Protein AF-A0A257U530-F1 (afdb_monomer)

Mean predicted aligned error: 12.73 Å

pLDDT: mean 78.75, std 19.55, range [37.28, 96.62]

Foldseek 3Di:
DVLVVLVVVLVVVVVVCPVPDDDLVNSLVSLCVSQVVVCVVVVPDPVRSVLSSVLSSLLVVLQAAQPDLVSLLVSLLDPSNVVNVVVLVVVVVVDVSNVVSNVNSVVSNVVNVPDPRPDPDPPPDDDPPPVPPPPPPPPPDPDDDDDDDDDD

Solvent-accessible surface area (backbone atoms only — not comparable to full-atom values): 9331 Å² total; per-residue (Å²): 115,78,58,61,79,45,42,65,64,50,52,50,57,52,57,77,32,69,94,47,92,78,47,74,66,54,46,47,49,52,34,45,63,67,38,57,73,49,37,65,78,68,67,51,50,71,65,56,49,51,38,43,37,47,11,51,46,47,32,62,55,49,75,38,65,64,92,40,71,72,57,32,38,59,51,47,70,37,89,29,27,67,61,13,51,54,51,47,51,54,46,33,76,75,31,74,85,44,40,67,33,48,57,66,43,42,69,35,47,56,55,49,68,71,46,76,76,76,74,79,73,78,79,80,71,88,72,96,59,79,75,65,70,74,69,68,80,81,78,84,88,87,86,89,86,85,82,78,89,80,90,134

Radius of gyration: 23.17 Å; Cα contacts (8 Å, |Δi|>4): 96; chains: 1; bounding box: 67×50×65 Å

Structure (mmCIF, N/CA/C/O backbone):
data_AF-A0A257U530-F1
#
_entry.id   AF-A0A257U530-F1
#
loop_
_atom_site.group_PDB
_atom_site.id
_atom_site.type_symbol
_atom_site.label_atom_id
_atom_site.label_alt_id
_atom_site.label_comp_id
_atom_site.label_asym_id
_atom_site.label_entity_id
_atom_site.label_seq_id
_atom_site.pdbx_PDB_ins_code
_atom_site.Cartn_x
_atom_site.Cartn_y
_atom_site.Cartn_z
_atom_site.occupancy
_atom_site.B_iso_or_equiv
_atom_site.auth_seq_id
_atom_site.auth_comp_id
_atom_site.auth_asym_id
_atom_site.auth_atom_id
_atom_site.pdbx_PDB_model_num
ATOM 1 N N . LEU A 1 1 ? -4.084 -1.245 -13.135 1.00 67.25 1 LEU A N 1
ATOM 2 C CA . LEU A 1 1 ?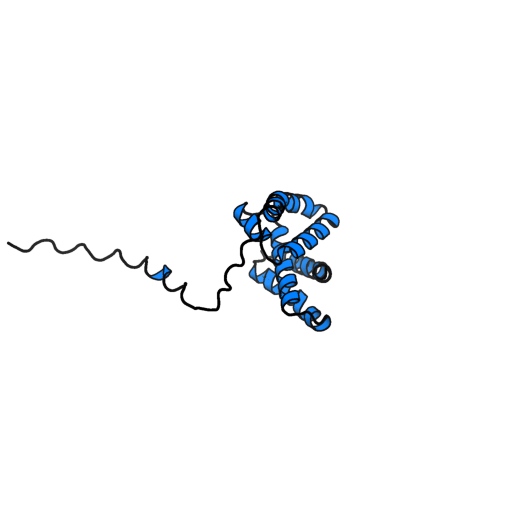 -2.631 -1.071 -12.850 1.00 67.25 1 LEU A CA 1
ATOM 3 C C . LEU A 1 1 ? -1.953 -2.407 -12.643 1.00 67.25 1 LEU A C 1
ATOM 5 O O . LEU A 1 1 ? -2.530 -3.254 -11.976 1.00 67.25 1 LEU A O 1
ATOM 9 N N . LEU A 1 2 ? -0.708 -2.553 -13.104 1.00 79.44 2 LEU A N 1
ATOM 10 C CA . LEU A 1 2 ? 0.091 -3.780 -12.937 1.00 79.44 2 LEU A CA 1
ATOM 11 C C . LEU A 1 2 ? 0.218 -4.253 -11.480 1.00 79.44 2 LEU A C 1
ATOM 13 O O . LEU A 1 2 ? 0.237 -5.452 -11.251 1.00 79.44 2 LEU A O 1
ATOM 17 N N . GLY A 1 3 ? 0.222 -3.345 -10.495 1.00 76.94 3 GLY A N 1
ATOM 18 C CA . GLY A 1 3 ? 0.251 -3.715 -9.073 1.00 76.94 3 GLY A CA 1
ATOM 19 C C . GLY A 1 3 ? -0.911 -4.614 -8.625 1.00 76.94 3 GLY A C 1
ATOM 20 O O . GLY A 1 3 ? -0.742 -5.408 -7.708 1.00 76.94 3 GLY A O 1
ATOM 21 N N . SER A 1 4 ? -2.064 -4.546 -9.302 1.00 84.56 4 SER A N 1
ATOM 22 C CA . SER A 1 4 ? -3.234 -5.371 -8.964 1.00 84.56 4 SER A CA 1
ATOM 23 C C . SER A 1 4 ? -3.020 -6.860 -9.243 1.00 84.56 4 SER A C 1
ATOM 25 O O . SER A 1 4 ? -3.580 -7.682 -8.530 1.00 84.56 4 SER A O 1
ATOM 27 N N . LEU A 1 5 ? -2.144 -7.218 -10.193 1.00 87.38 5 LEU A N 1
ATOM 28 C CA . LEU A 1 5 ? -1.791 -8.617 -10.479 1.00 87.38 5 LEU A CA 1
ATOM 29 C C . LEU A 1 5 ? -1.101 -9.294 -9.289 1.00 87.38 5 LEU A C 1
ATOM 31 O O . LEU A 1 5 ? -1.198 -10.501 -9.104 1.00 87.38 5 LEU A O 1
ATOM 35 N N . PHE A 1 6 ? -0.405 -8.500 -8.478 1.00 87.62 6 PHE A N 1
ATOM 36 C CA . PHE A 1 6 ? 0.359 -8.963 -7.321 1.00 87.62 6 PHE A CA 1
ATOM 37 C C . PHE A 1 6 ? -0.445 -8.920 -6.027 1.00 87.62 6 PHE A C 1
ATOM 39 O O . PHE A 1 6 ? -0.036 -9.501 -5.022 1.00 87.62 6 PHE A O 1
ATOM 46 N N . LEU A 1 7 ? -1.578 -8.217 -6.049 1.00 88.06 7 LEU A N 1
ATOM 47 C CA . LEU A 1 7 ? -2.355 -7.894 -4.868 1.00 88.06 7 LEU A CA 1
ATOM 48 C C . LEU A 1 7 ? -2.915 -9.139 -4.158 1.00 88.06 7 LEU A C 1
ATOM 50 O O . LEU A 1 7 ? -2.714 -9.222 -2.949 1.00 88.06 7 LEU A O 1
ATOM 54 N N . PRO A 1 8 ? -3.526 -10.134 -4.837 1.00 89.31 8 PRO A N 1
ATOM 55 C CA . PRO A 1 8 ? -4.065 -11.311 -4.152 1.00 89.31 8 PRO A CA 1
ATOM 56 C C . PRO A 1 8 ? -2.989 -12.105 -3.408 1.00 89.31 8 PRO A C 1
ATOM 58 O O . PRO A 1 8 ? -3.135 -12.390 -2.223 1.00 89.31 8 PRO A O 1
ATOM 61 N N . GLY A 1 9 ? -1.869 -12.403 -4.076 1.00 89.38 9 GLY A N 1
ATOM 62 C CA . GLY A 1 9 ? -0.769 -13.143 -3.457 1.00 89.38 9 GLY A CA 1
ATOM 63 C C . GLY A 1 9 ? -0.103 -12.360 -2.322 1.00 89.38 9 GLY A C 1
ATOM 64 O O . GLY A 1 9 ? 0.226 -12.933 -1.289 1.00 89.38 9 GLY A O 1
ATOM 65 N N . PHE A 1 10 ? 0.030 -11.039 -2.470 1.00 90.06 10 PHE A N 1
ATOM 66 C CA . PHE A 1 10 ? 0.543 -10.178 -1.407 1.00 90.06 10 PHE A CA 1
ATOM 67 C C . PHE A 1 10 ? -0.378 -10.161 -0.179 1.00 90.06 10 PHE A C 1
ATOM 69 O O . PHE A 1 10 ? 0.099 -10.322 0.939 1.00 90.06 10 PHE A O 1
ATOM 76 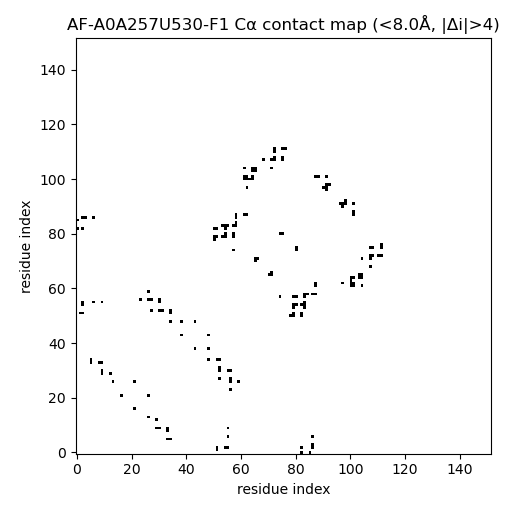N N . LEU A 1 11 ? -1.694 -10.025 -0.367 1.00 89.81 11 LEU A N 1
ATOM 77 C CA . LEU A 1 11 ? -2.665 -10.069 0.732 1.00 89.81 11 LEU A CA 1
ATOM 78 C C . LEU A 1 11 ? -2.708 -11.443 1.403 1.00 89.81 11 LEU A C 1
ATOM 80 O O . LEU A 1 11 ? -2.758 -11.507 2.627 1.00 89.81 11 LEU A O 1
ATOM 84 N N . SER A 1 12 ? -2.624 -12.526 0.625 1.00 89.44 12 SER A N 1
ATOM 85 C CA . SER A 1 12 ? -2.521 -13.883 1.167 1.00 89.44 12 SER A CA 1
ATOM 86 C C . SER A 1 12 ? -1.277 -14.035 2.043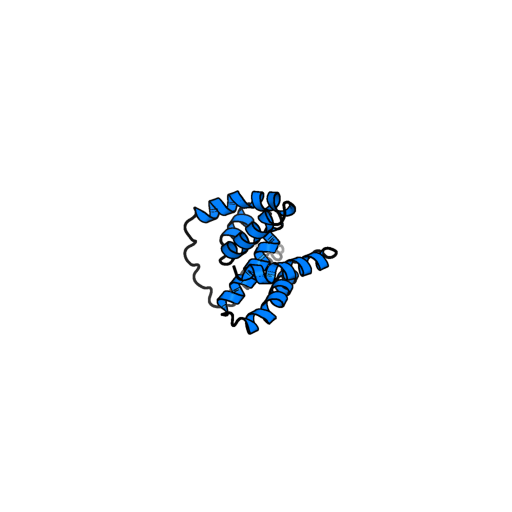 1.00 89.44 12 SER A C 1
ATOM 88 O O . SER A 1 12 ? -1.379 -14.557 3.149 1.00 89.44 12 SER A O 1
ATOM 90 N N . ALA A 1 13 ? -0.124 -13.529 1.592 1.00 86.88 13 ALA A N 1
ATOM 91 C CA . ALA A 1 13 ? 1.125 -13.577 2.349 1.00 86.88 13 ALA A CA 1
ATOM 92 C C . ALA A 1 13 ? 1.079 -12.730 3.636 1.00 86.88 13 ALA A C 1
ATOM 94 O O . ALA A 1 13 ? 1.647 -13.111 4.662 1.00 86.88 13 ALA A O 1
ATOM 95 N N . LEU A 1 14 ? 0.379 -11.590 3.605 1.00 87.75 14 LEU A N 1
ATOM 96 C CA . LEU A 1 14 ? 0.114 -10.793 4.805 1.00 87.75 14 LEU A CA 1
ATOM 97 C C . LEU A 1 14 ? -0.813 -11.533 5.782 1.00 87.75 14 LEU A C 1
ATOM 99 O O . LEU A 1 14 ? -0.551 -11.516 6.981 1.00 87.75 14 LEU A O 1
ATOM 103 N N . GLY A 1 15 ? -1.856 -12.197 5.272 1.00 80.94 15 GLY A N 1
ATOM 104 C CA . GLY A 1 15 ? -2.827 -12.965 6.056 1.00 80.94 15 GLY A CA 1
ATOM 105 C C . GLY A 1 15 ? -2.216 -14.183 6.751 1.00 80.94 15 GLY A C 1
ATOM 106 O O . GLY A 1 15 ? -2.454 -14.398 7.933 1.00 80.94 15 GLY A O 1
ATOM 107 N N . THR A 1 16 ? -1.329 -14.918 6.071 1.00 64.19 16 THR A N 1
ATOM 108 C CA . THR A 1 16 ? -0.544 -16.007 6.689 1.00 64.19 16 THR A CA 1
ATOM 109 C C . THR A 1 16 ? 0.395 -15.519 7.793 1.00 64.19 16 THR A C 1
ATOM 111 O O . THR A 1 16 ? 0.886 -16.311 8.591 1.00 64.19 16 THR A O 1
ATOM 114 N N . GLY A 1 17 ? 0.664 -14.214 7.836 1.00 58.53 17 GLY A N 1
ATOM 115 C CA . GLY A 1 17 ? 1.441 -13.571 8.879 1.00 58.53 17 GLY A CA 1
ATOM 116 C C . GLY A 1 17 ? 0.612 -13.012 10.033 1.00 58.53 17 GLY A C 1
ATOM 117 O O . GLY A 1 17 ? 1.232 -12.469 10.932 1.00 58.53 17 GLY A O 1
ATOM 118 N N . GLU A 1 18 ? -0.728 -13.097 10.063 1.00 57.59 18 GLU A N 1
ATOM 119 C CA . GLU A 1 18 ? -1.535 -12.428 11.109 1.00 57.59 18 GLU A CA 1
ATOM 120 C C . GLU A 1 18 ? -1.191 -12.879 12.546 1.00 57.59 18 GLU A C 1
ATOM 122 O O . GLU A 1 18 ? -1.288 -12.073 13.472 1.00 57.59 18 GLU A O 1
ATOM 127 N N . GLU A 1 19 ? -0.676 -14.099 12.742 1.00 55.72 19 GLU A N 1
ATOM 128 C CA . GLU A 1 19 ? -0.180 -14.566 14.050 1.00 55.72 19 GLU A CA 1
ATOM 129 C C . GLU A 1 19 ? 1.125 -13.870 14.494 1.00 55.72 19 GLU A C 1
ATOM 131 O O . GLU A 1 19 ? 1.454 -13.820 15.682 1.00 55.72 19 GLU A O 1
ATOM 136 N N . ARG A 1 20 ? 1.874 -13.275 13.557 1.00 65.62 20 ARG A N 1
ATOM 137 C CA . ARG A 1 20 ? 3.159 -12.609 13.790 1.00 65.62 20 ARG A CA 1
ATOM 138 C C . ARG A 1 20 ? 3.066 -11.136 13.405 1.00 65.62 20 ARG A C 1
ATOM 140 O O . ARG A 1 20 ? 2.860 -10.786 12.252 1.00 65.62 20 ARG A O 1
ATOM 147 N N . ARG A 1 21 ? 3.332 -10.217 14.339 1.00 75.25 21 ARG A N 1
ATOM 148 C CA . ARG A 1 21 ? 3.425 -8.781 14.001 1.00 75.25 21 ARG A CA 1
ATOM 149 C C . ARG A 1 21 ? 4.503 -8.546 12.933 1.00 75.25 21 ARG A C 1
ATOM 151 O O . ARG A 1 21 ? 5.691 -8.548 13.249 1.00 75.25 21 ARG A O 1
ATOM 158 N N . LEU A 1 22 ? 4.081 -8.327 11.687 1.00 85.12 22 LEU A N 1
ATOM 159 C CA . LEU A 1 22 ? 4.980 -8.077 10.564 1.00 85.12 22 LEU A CA 1
ATOM 160 C C . LEU A 1 22 ? 5.622 -6.692 10.688 1.00 85.12 22 LEU A C 1
ATOM 162 O O . LEU A 1 22 ? 4.942 -5.676 10.869 1.00 85.12 22 LEU A O 1
ATOM 166 N N . GLY A 1 23 ? 6.949 -6.648 10.579 1.00 88.25 23 GLY A N 1
ATOM 167 C CA . GLY A 1 23 ? 7.701 -5.405 10.476 1.00 88.25 23 GLY A CA 1
ATOM 168 C C . GLY A 1 23 ? 7.773 -4.896 9.036 1.00 88.25 23 GLY A C 1
ATOM 169 O O . GLY A 1 23 ? 7.547 -5.631 8.079 1.00 88.25 23 GLY A O 1
ATOM 170 N N . ALA A 1 24 ? 8.182 -3.636 8.858 1.00 87.69 24 ALA A N 1
ATOM 171 C CA . ALA A 1 24 ? 8.359 -3.057 7.522 1.00 87.69 24 ALA A CA 1
ATOM 172 C C . ALA A 1 24 ? 9.365 -3.840 6.652 1.00 87.69 24 ALA A C 1
ATOM 174 O O . ALA A 1 24 ? 9.177 -3.923 5.444 1.00 87.69 24 ALA A O 1
ATOM 175 N N . ALA A 1 25 ? 10.401 -4.424 7.266 1.00 90.44 25 ALA A N 1
ATOM 176 C CA . ALA A 1 25 ? 11.390 -5.246 6.571 1.00 90.44 25 ALA A CA 1
ATOM 177 C C . ALA A 1 25 ? 10.800 -6.578 6.077 1.00 90.44 25 ALA A C 1
ATOM 179 O O . ALA A 1 25 ? 11.111 -7.008 4.969 1.00 90.44 25 ALA A O 1
ATOM 180 N N . ASP A 1 26 ? 9.918 -7.207 6.862 1.00 91.44 26 ASP A N 1
ATOM 181 C CA . ASP A 1 26 ? 9.231 -8.432 6.441 1.00 91.44 26 ASP A CA 1
ATOM 182 C C . ASP A 1 26 ? 8.307 -8.152 5.260 1.00 91.44 26 ASP A C 1
ATOM 184 O O . ASP A 1 26 ? 8.323 -8.878 4.273 1.00 91.44 26 ASP A O 1
ATOM 188 N N . VAL A 1 27 ? 7.562 -7.049 5.317 1.00 92.06 27 VAL A N 1
ATOM 189 C CA . VAL A 1 27 ? 6.669 -6.638 4.229 1.00 92.06 27 VAL A CA 1
ATOM 190 C C . VAL A 1 27 ? 7.449 -6.277 2.966 1.00 92.06 27 VAL A C 1
ATOM 192 O O . VAL A 1 27 ? 7.014 -6.606 1.866 1.00 92.06 27 VAL A O 1
ATOM 195 N N . GLU A 1 28 ? 8.613 -5.634 3.097 1.00 92.06 28 GLU A N 1
ATOM 196 C CA . GLU A 1 28 ? 9.490 -5.368 1.953 1.00 92.06 28 GLU A CA 1
ATOM 197 C C . GLU A 1 28 ? 10.000 -6.667 1.313 1.00 92.06 28 GLU A C 1
ATOM 199 O O . GLU A 1 28 ? 10.008 -6.772 0.084 1.00 92.06 28 GLU A O 1
ATOM 204 N N . ARG A 1 29 ? 10.380 -7.662 2.128 1.00 91.75 29 ARG A N 1
ATOM 205 C CA . ARG A 1 29 ? 10.777 -8.991 1.646 1.00 91.75 29 ARG A CA 1
ATOM 206 C C . ARG A 1 29 ? 9.627 -9.668 0.897 1.00 91.75 29 ARG A C 1
ATOM 208 O O . ARG A 1 29 ? 9.819 -10.050 -0.252 1.00 91.75 29 ARG A O 1
ATOM 215 N N . LEU A 1 30 ? 8.431 -9.715 1.488 1.00 91.38 30 LEU A N 1
ATOM 216 C CA . LEU A 1 30 ? 7.242 -10.293 0.850 1.00 91.38 30 LEU A CA 1
ATOM 217 C C . LEU A 1 30 ? 6.907 -9.586 -0.472 1.00 91.38 30 LEU A C 1
ATOM 219 O O . LEU A 1 30 ? 6.687 -10.231 -1.491 1.00 91.38 30 LEU A O 1
ATOM 223 N N . ALA A 1 31 ? 6.925 -8.250 -0.497 1.00 91.12 31 ALA A N 1
ATOM 224 C CA . ALA A 1 31 ? 6.675 -7.485 -1.718 1.00 91.12 31 ALA A CA 1
ATOM 225 C C . ALA A 1 31 ? 7.700 -7.792 -2.822 1.00 91.12 31 ALA A C 1
ATOM 227 O O . ALA A 1 31 ? 7.348 -7.807 -4.001 1.00 91.12 31 ALA A O 1
ATOM 228 N N . ARG A 1 32 ? 8.965 -8.033 -2.455 1.00 90.88 32 ARG A N 1
ATOM 229 C CA . ARG A 1 32 ? 10.017 -8.438 -3.391 1.00 90.88 32 ARG A CA 1
ATOM 230 C C . ARG A 1 32 ? 9.781 -9.855 -3.920 1.00 90.88 32 ARG A C 1
ATOM 232 O O . ARG A 1 32 ? 9.819 -10.039 -5.132 1.00 90.88 32 ARG A O 1
ATOM 239 N N . GLU A 1 33 ? 9.500 -10.817 -3.047 1.00 89.88 33 GLU A N 1
ATOM 240 C CA . GLU A 1 33 ? 9.252 -12.221 -3.414 1.00 89.88 33 GLU A CA 1
ATOM 241 C C . GLU A 1 33 ? 8.083 -12.354 -4.398 1.00 89.88 33 GLU A C 1
ATOM 243 O O . GLU A 1 33 ? 8.210 -13.020 -5.427 1.00 89.88 33 GLU A O 1
ATOM 248 N N . GLN A 1 34 ? 6.989 -11.627 -4.152 1.00 86.81 34 GLN A N 1
ATOM 249 C CA . GLN A 1 34 ? 5.826 -11.614 -5.044 1.00 86.81 34 GLN A CA 1
ATOM 250 C C . GLN A 1 34 ? 6.136 -11.030 -6.425 1.00 86.81 34 GLN A C 1
ATOM 252 O O . GLN A 1 34 ? 5.485 -11.376 -7.413 1.00 86.81 34 GLN A O 1
ATOM 257 N N . LEU A 1 35 ? 7.104 -10.119 -6.503 1.00 88.25 35 LEU A N 1
ATOM 258 C CA . LEU A 1 35 ? 7.378 -9.364 -7.712 1.00 88.25 35 LEU A CA 1
ATOM 259 C C . LEU A 1 35 ? 8.496 -9.975 -8.560 1.00 88.25 35 LEU A C 1
ATOM 261 O O . LEU A 1 35 ? 8.366 -10.004 -9.780 1.00 88.25 35 LEU A O 1
ATOM 265 N N . ASP A 1 36 ? 9.585 -10.452 -7.957 1.00 85.31 36 ASP A N 1
ATOM 266 C CA . ASP A 1 36 ? 10.809 -10.819 -8.682 1.00 85.31 36 ASP A CA 1
ATOM 267 C C . ASP A 1 36 ? 10.558 -11.927 -9.723 1.00 85.31 36 ASP A C 1
ATOM 269 O O . ASP A 1 36 ? 11.007 -11.816 -10.868 1.00 85.31 36 ASP A O 1
ATOM 273 N N . ALA A 1 37 ? 9.748 -12.936 -9.384 1.00 76.81 37 ALA A N 1
ATOM 274 C CA . ALA A 1 37 ? 9.421 -14.036 -10.292 1.00 76.81 37 ALA A CA 1
ATOM 275 C C . ALA A 1 37 ? 8.550 -13.612 -11.492 1.00 76.81 37 ALA A C 1
ATOM 277 O O . ALA A 1 37 ? 8.646 -14.200 -12.571 1.00 76.81 37 ALA A O 1
ATOM 278 N N . ALA A 1 38 ? 7.686 -12.608 -11.334 1.00 80.88 38 ALA A N 1
ATOM 279 C CA . ALA A 1 38 ? 6.856 -12.113 -12.434 1.00 80.88 38 ALA A CA 1
ATOM 280 C C . ALA A 1 38 ? 7.534 -10.981 -13.209 1.00 80.88 38 ALA A C 1
ATOM 282 O O . ALA A 1 38 ? 7.319 -10.854 -14.408 1.00 80.88 38 ALA A O 1
ATOM 283 N N . ALA A 1 39 ? 8.366 -10.173 -12.550 1.00 81.19 39 ALA A N 1
ATOM 284 C CA . ALA A 1 39 ? 9.079 -9.063 -13.168 1.00 81.19 39 ALA A CA 1
ATOM 285 C C . ALA A 1 39 ? 10.006 -9.551 -14.288 1.00 81.19 39 ALA A C 1
ATOM 287 O O . ALA A 1 39 ? 10.133 -8.870 -15.304 1.00 81.19 39 ALA A O 1
ATOM 288 N N . LEU A 1 40 ? 10.603 -10.738 -14.120 1.00 79.88 40 LEU A N 1
ATOM 289 C CA . LEU A 1 40 ? 11.381 -11.404 -15.166 1.00 79.88 40 LEU A CA 1
ATOM 290 C C . LEU A 1 40 ? 10.501 -11.842 -16.343 1.00 79.88 40 LEU A C 1
ATOM 292 O O . LEU A 1 40 ? 10.825 -11.551 -17.488 1.00 79.88 40 LEU A O 1
ATOM 296 N N . ARG A 1 41 ? 9.362 -12.486 -16.066 1.00 85.25 41 ARG A N 1
ATOM 297 C CA . ARG A 1 41 ? 8.446 -12.995 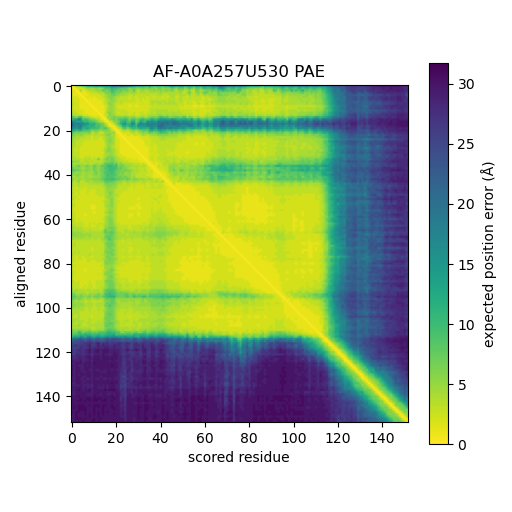-17.104 1.00 85.25 41 ARG A CA 1
ATOM 298 C C . ARG A 1 41 ? 7.755 -11.883 -17.893 1.00 85.25 41 ARG A C 1
ATOM 300 O O . ARG A 1 41 ? 7.495 -12.042 -19.076 1.00 85.25 41 ARG A O 1
ATOM 307 N N . LEU A 1 42 ? 7.465 -10.763 -17.237 1.00 85.94 42 LEU A N 1
ATOM 308 C CA . LEU A 1 42 ? 6.778 -9.608 -17.816 1.00 85.94 42 LEU A CA 1
ATOM 309 C C . LEU A 1 42 ? 7.745 -8.531 -18.334 1.00 85.94 42 LEU A C 1
ATOM 311 O O . LEU A 1 42 ? 7.297 -7.437 -18.674 1.00 85.94 42 LEU A O 1
ATOM 315 N N . ALA A 1 43 ? 9.055 -8.811 -18.350 1.00 87.94 43 ALA A N 1
ATOM 316 C CA . ALA A 1 43 ? 10.106 -7.899 -18.805 1.00 87.94 43 ALA A CA 1
ATOM 317 C C . ALA A 1 43 ? 9.996 -6.480 -18.204 1.00 87.94 43 ALA A C 1
ATOM 319 O O . ALA A 1 43 ? 10.106 -5.466 -18.898 1.00 87.94 43 ALA A O 1
ATOM 320 N N . PHE A 1 44 ? 9.754 -6.380 -16.893 1.00 87.75 44 PHE A N 1
ATOM 321 C CA . PHE A 1 44 ? 9.632 -5.078 -16.238 1.00 87.75 44 PHE A CA 1
ATOM 322 C C . PHE A 1 44 ? 10.952 -4.311 -16.273 1.00 87.75 44 PHE A C 1
ATOM 324 O O . PHE A 1 44 ? 12.000 -4.816 -15.864 1.00 87.75 44 PHE A O 1
ATOM 331 N N . SER A 1 45 ? 10.877 -3.030 -16.645 1.00 91.31 45 SER A N 1
ATOM 332 C CA . SER A 1 45 ? 11.993 -2.115 -16.426 1.00 91.31 45 SER A CA 1
ATOM 333 C C . SER A 1 45 ? 12.325 -2.024 -14.935 1.00 91.31 45 SER A C 1
ATOM 335 O O . SER A 1 45 ? 11.461 -2.194 -14.065 1.00 91.31 45 SER A O 1
ATOM 337 N N . HIS A 1 46 ? 13.584 -1.705 -14.626 1.00 90.56 46 HIS A N 1
ATOM 338 C CA . HIS A 1 46 ? 14.027 -1.522 -13.244 1.00 90.56 46 HIS A CA 1
ATOM 339 C C . HIS A 1 46 ? 13.134 -0.525 -12.488 1.00 90.56 46 HIS A C 1
ATOM 341 O O . HIS A 1 46 ? 12.695 -0.812 -11.374 1.00 90.56 46 HIS A O 1
ATOM 347 N N . HIS A 1 47 ? 12.811 0.608 -13.120 1.00 92.19 47 HIS A N 1
ATOM 348 C CA . HIS A 1 47 ? 11.941 1.627 -12.539 1.00 92.19 47 HIS A CA 1
ATOM 349 C C . HIS A 1 47 ? 10.523 1.096 -12.270 1.00 92.19 47 HIS A C 1
ATOM 351 O O . HIS A 1 47 ? 9.996 1.292 -11.178 1.00 92.19 47 HIS A O 1
ATOM 357 N N . ARG A 1 48 ? 9.920 0.347 -13.207 1.00 92.00 48 ARG A N 1
ATOM 358 C CA . ARG A 1 48 ? 8.577 -0.227 -13.012 1.00 92.00 48 ARG A CA 1
ATOM 359 C C . ARG A 1 48 ? 8.549 -1.184 -11.824 1.00 92.00 48 ARG A C 1
ATOM 361 O O . ARG A 1 48 ? 7.657 -1.097 -10.983 1.00 92.00 48 ARG A O 1
ATOM 368 N N . ARG A 1 49 ? 9.548 -2.066 -11.737 1.00 92.56 49 ARG A N 1
ATOM 369 C CA . ARG A 1 49 ? 9.719 -2.988 -10.608 1.00 92.56 49 ARG A CA 1
ATOM 370 C C . ARG A 1 49 ? 9.845 -2.234 -9.285 1.00 92.56 49 ARG A C 1
ATOM 372 O O . ARG A 1 49 ? 9.181 -2.594 -8.316 1.00 92.56 49 ARG A O 1
ATOM 379 N N . HIS A 1 50 ? 10.653 -1.176 -9.257 1.00 93.00 50 HIS A N 1
ATOM 380 C CA . HIS A 1 50 ? 10.820 -0.321 -8.083 1.00 93.00 50 HIS A CA 1
ATOM 381 C C . HIS A 1 50 ? 9.491 0.305 -7.637 1.00 93.00 50 HIS A C 1
ATOM 383 O O . HIS A 1 50 ? 9.102 0.133 -6.481 1.00 93.00 50 HIS A O 1
ATOM 389 N N . ILE A 1 51 ? 8.747 0.932 -8.554 1.00 94.69 51 ILE A N 1
ATOM 390 C CA . ILE A 1 51 ? 7.448 1.551 -8.250 1.00 94.69 51 ILE A CA 1
ATOM 391 C C . ILE A 1 51 ? 6.451 0.529 -7.700 1.00 94.69 51 ILE A C 1
ATOM 393 O O . ILE A 1 51 ? 5.846 0.783 -6.661 1.00 94.69 51 ILE A O 1
ATOM 397 N N . VAL A 1 52 ? 6.293 -0.637 -8.339 1.00 93.88 52 VAL A N 1
ATOM 398 C CA . VAL A 1 52 ? 5.317 -1.642 -7.880 1.00 93.88 52 VAL A CA 1
ATOM 399 C C . VAL A 1 52 ? 5.695 -2.188 -6.502 1.00 93.88 52 VAL A C 1
ATOM 401 O O . VAL A 1 52 ? 4.836 -2.267 -5.625 1.00 93.88 52 VAL A O 1
ATOM 404 N N . ARG A 1 53 ? 6.978 -2.483 -6.265 1.00 94.00 53 ARG A N 1
ATOM 405 C CA . ARG A 1 53 ? 7.466 -2.936 -4.954 1.00 94.00 53 ARG A CA 1
ATOM 406 C C . ARG A 1 53 ? 7.148 -1.923 -3.852 1.00 94.00 53 ARG A C 1
ATOM 408 O O . ARG A 1 53 ? 6.598 -2.286 -2.813 1.00 94.00 53 ARG A O 1
ATOM 415 N N . HIS A 1 54 ? 7.462 -0.647 -4.079 1.00 95.19 54 HIS A N 1
ATOM 416 C CA . HIS A 1 54 ? 7.167 0.402 -3.104 1.00 95.19 54 HIS A CA 1
ATOM 417 C C . HIS A 1 54 ? 5.667 0.646 -2.947 1.00 95.19 54 HIS A C 1
ATOM 419 O O . HIS A 1 54 ? 5.224 0.930 -1.836 1.00 95.19 54 HIS A O 1
ATOM 425 N N . ALA A 1 55 ? 4.875 0.489 -4.007 1.00 95.88 55 ALA A N 1
ATOM 426 C CA . ALA A 1 55 ? 3.428 0.619 -3.929 1.00 95.88 55 ALA A CA 1
ATOM 427 C C . ALA A 1 55 ? 2.805 -0.446 -3.014 1.00 95.88 55 ALA A C 1
ATOM 429 O O . ALA A 1 55 ? 1.942 -0.107 -2.212 1.00 95.88 55 ALA A O 1
ATOM 430 N N . LEU A 1 56 ? 3.279 -1.697 -3.064 1.00 95.12 56 LEU A N 1
ATOM 431 C CA . LEU A 1 56 ? 2.828 -2.767 -2.161 1.00 95.12 56 LEU A CA 1
ATOM 432 C C . LEU A 1 56 ? 3.195 -2.477 -0.696 1.00 95.12 56 LEU A C 1
ATOM 434 O O . LEU A 1 56 ? 2.360 -2.606 0.199 1.00 95.12 56 LEU A O 1
ATOM 438 N N . LEU A 1 57 ? 4.418 -2.001 -0.442 1.00 94.38 57 LEU A N 1
ATOM 439 C CA . LEU A 1 57 ? 4.837 -1.599 0.905 1.00 94.38 57 LEU A CA 1
ATOM 440 C C . LEU A 1 57 ? 4.008 -0.422 1.440 1.00 94.38 57 LEU A C 1
ATOM 442 O O . LEU A 1 57 ? 3.650 -0.384 2.618 1.00 94.38 57 LEU A O 1
ATOM 446 N N . LEU A 1 58 ? 3.731 0.566 0.589 1.00 95.88 58 LEU A N 1
ATOM 447 C CA . LEU A 1 58 ? 2.880 1.695 0.942 1.00 95.88 58 LEU A CA 1
ATOM 448 C C . LEU A 1 58 ? 1.444 1.255 1.192 1.00 95.88 58 LEU A C 1
ATOM 450 O O . LEU A 1 58 ? 0.860 1.698 2.174 1.00 95.88 58 LEU A O 1
ATOM 454 N N . LEU A 1 59 ? 0.911 0.349 0.375 1.00 95.81 59 LEU A N 1
ATOM 455 C CA . LEU A 1 59 ? -0.422 -0.203 0.561 1.00 95.81 59 LEU A CA 1
ATOM 456 C C . LEU A 1 59 ? -0.575 -0.843 1.942 1.00 95.81 59 LEU A C 1
ATOM 458 O O . LEU A 1 59 ? -1.521 -0.520 2.651 1.00 95.81 59 LEU A O 1
ATOM 462 N N . TRP A 1 60 ? 0.391 -1.659 2.371 1.00 94.88 60 TRP A N 1
ATOM 463 C CA . TRP A 1 60 ? 0.386 -2.230 3.721 1.00 94.88 60 TRP A CA 1
ATOM 464 C C . TRP A 1 60 ? 0.307 -1.155 4.820 1.00 94.88 60 TRP A C 1
ATOM 466 O O . TRP A 1 60 ? -0.410 -1.321 5.802 1.00 94.88 60 TRP A O 1
ATOM 476 N N . ARG A 1 61 ? 0.988 -0.012 4.649 1.00 94.50 61 ARG A N 1
ATOM 477 C CA . ARG A 1 61 ? 0.873 1.115 5.595 1.00 94.50 61 ARG A CA 1
ATOM 478 C C . ARG A 1 61 ? -0.506 1.765 5.554 1.00 94.50 61 ARG A C 1
ATOM 480 O O . ARG A 1 61 ? -0.996 2.170 6.602 1.00 94.50 61 ARG A O 1
ATOM 487 N N . LEU A 1 62 ? -1.097 1.883 4.364 1.00 95.25 62 LEU A N 1
ATOM 488 C CA . LEU A 1 62 ? -2.431 2.454 4.161 1.00 95.25 62 LEU A CA 1
ATOM 489 C C . LEU A 1 62 ? -3.535 1.577 4.757 1.00 95.25 62 LEU A C 1
ATOM 491 O O . LEU A 1 62 ? -4.579 2.102 5.116 1.00 95.25 62 LEU A O 1
ATOM 495 N N . MET A 1 63 ? -3.302 0.271 4.920 1.00 93.19 63 MET A N 1
ATOM 496 C CA . MET A 1 63 ? -4.224 -0.653 5.600 1.00 93.19 63 MET A CA 1
ATOM 497 C C . MET A 1 63 ? -4.325 -0.410 7.117 1.00 93.19 63 MET A C 1
ATOM 499 O O . MET A 1 63 ? -5.052 -1.115 7.811 1.00 93.19 63 MET A O 1
ATOM 503 N N . SER A 1 64 ? -3.614 0.585 7.652 1.00 92.62 64 SER A N 1
ATOM 504 C CA . SER A 1 64 ? -3.784 1.100 9.011 1.00 92.62 64 SER A CA 1
ATOM 505 C C . SER A 1 64 ? -4.023 2.613 8.985 1.00 92.62 64 SER A C 1
ATOM 507 O O . SER A 1 64 ? -3.537 3.288 8.073 1.00 92.62 64 SER A 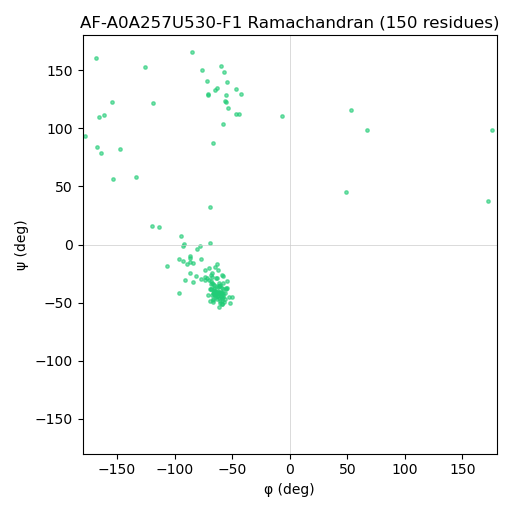O 1
ATOM 509 N N . PRO A 1 65 ? -4.719 3.183 9.986 1.00 93.38 65 PRO A N 1
ATOM 510 C CA . PRO A 1 65 ? -4.873 4.630 10.091 1.00 93.38 65 PRO A CA 1
ATOM 511 C C . PRO A 1 65 ? -3.512 5.346 10.149 1.00 93.38 65 PRO A C 1
ATOM 513 O O . PRO A 1 65 ? -2.537 4.797 10.685 1.00 93.38 65 PRO A O 1
ATOM 516 N N . PRO A 1 66 ? -3.409 6.580 9.627 1.00 95.12 66 PRO A N 1
ATOM 517 C CA . PRO A 1 66 ? -2.164 7.329 9.669 1.00 95.12 66 PRO A CA 1
ATOM 518 C C . PRO A 1 66 ? -1.749 7.616 11.116 1.00 95.12 66 PRO A C 1
ATOM 520 O O . PRO A 1 66 ? -2.537 8.079 11.933 1.00 95.12 66 PRO A O 1
ATOM 523 N N . LYS A 1 67 ? -0.464 7.408 11.426 1.00 92.31 67 LYS A N 1
ATOM 524 C CA . LYS A 1 67 ? 0.075 7.642 12.781 1.00 92.31 67 LYS A CA 1
ATOM 525 C C . LYS A 1 67 ? 0.079 9.119 13.192 1.00 92.31 67 LYS A C 1
ATOM 527 O O . LYS A 1 67 ? 0.094 9.426 14.377 1.00 92.31 67 LYS A O 1
ATOM 532 N N . SER A 1 68 ? 0.175 10.024 12.218 1.00 94.88 68 SER A N 1
ATOM 533 C CA . SER A 1 68 ? 0.129 11.480 12.393 1.00 94.88 68 SER A CA 1
ATOM 534 C C . SER A 1 68 ? -0.030 12.172 11.037 1.00 94.88 68 SER A C 1
ATOM 536 O O . SER A 1 68 ? 0.329 11.594 10.008 1.00 94.88 68 SER A O 1
ATOM 538 N N . GLY A 1 69 ? -0.474 13.434 11.020 1.00 93.50 69 GLY 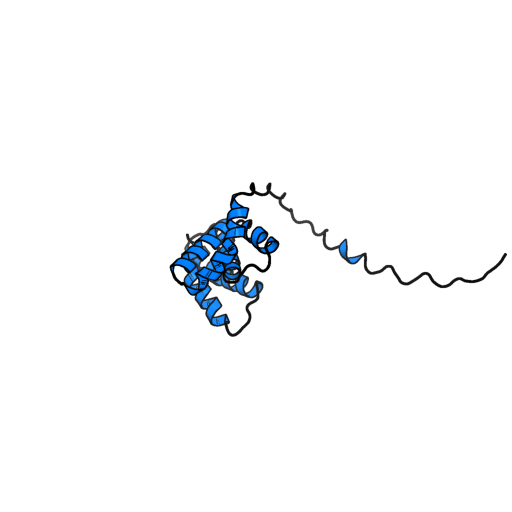A N 1
ATOM 539 C CA . GLY A 1 69 ? -0.597 14.217 9.780 1.00 93.50 69 GLY A CA 1
ATOM 540 C C . GLY A 1 69 ? 0.730 14.361 9.020 1.00 93.50 69 GLY A C 1
ATOM 541 O O . GLY A 1 69 ? 0.792 14.135 7.814 1.00 93.50 69 GLY A O 1
ATOM 542 N N . LYS A 1 70 ? 1.844 14.609 9.728 1.00 93.56 70 LYS A N 1
ATOM 543 C CA . LYS A 1 70 ? 3.189 14.664 9.120 1.00 93.56 70 LYS A CA 1
ATOM 544 C C . LYS A 1 70 ? 3.589 13.334 8.475 1.00 93.56 70 LYS A C 1
ATOM 546 O O . LYS A 1 70 ? 4.202 13.319 7.408 1.00 93.56 70 LYS A O 1
ATOM 551 N N . PHE A 1 71 ? 3.276 12.215 9.131 1.00 93.56 71 PHE A N 1
ATOM 552 C CA . PHE A 1 71 ? 3.521 10.890 8.567 1.00 93.56 71 PHE A CA 1
ATOM 553 C C . PHE A 1 71 ? 2.659 10.649 7.326 1.00 93.56 71 PHE A C 1
ATOM 555 O O . PHE A 1 71 ? 3.169 10.123 6.334 1.00 93.56 71 PHE A O 1
ATOM 562 N N . ALA A 1 72 ? 1.395 11.072 7.371 1.00 95.62 72 ALA A N 1
ATOM 563 C CA . ALA A 1 72 ? 0.464 10.935 6.265 1.00 95.62 72 ALA A CA 1
ATOM 564 C C . ALA A 1 72 ? 0.953 11.701 5.029 1.00 95.62 72 ALA A C 1
ATOM 566 O O . ALA A 1 72 ? 1.199 11.088 3.996 1.00 95.62 72 ALA A O 1
ATOM 567 N N . LEU A 1 73 ? 1.249 12.997 5.164 1.00 95.06 73 LEU A N 1
ATOM 568 C CA . LEU A 1 73 ? 1.740 13.827 4.057 1.00 95.06 73 LEU A CA 1
ATOM 569 C C . LEU A 1 73 ? 3.047 13.312 3.451 1.00 95.06 73 LEU A C 1
ATOM 571 O O . LEU A 1 73 ? 3.201 13.277 2.233 1.00 95.06 73 LEU A O 1
ATOM 575 N N . ARG A 1 74 ? 3.992 12.861 4.285 1.00 94.19 74 ARG A N 1
ATOM 576 C CA . ARG A 1 74 ? 5.236 12.256 3.784 1.00 94.19 74 ARG A CA 1
ATOM 577 C C . ARG A 1 74 ? 4.964 10.993 2.966 1.00 94.19 74 ARG A C 1
ATOM 579 O O . ARG A 1 74 ? 5.689 10.713 2.019 1.00 94.19 74 ARG A O 1
ATOM 586 N N . THR A 1 75 ? 3.956 10.223 3.358 1.00 95.19 75 THR A N 1
ATOM 587 C CA . THR A 1 75 ? 3.552 9.002 2.656 1.00 95.19 75 THR A CA 1
ATOM 588 C C . THR A 1 75 ? 2.893 9.337 1.320 1.00 95.19 75 THR A C 1
ATOM 590 O O . THR A 1 75 ? 3.250 8.734 0.314 1.00 95.19 75 THR A O 1
ATOM 593 N N . VAL A 1 76 ? 2.006 10.337 1.300 1.00 96.06 76 VAL A N 1
ATOM 594 C CA . VAL A 1 76 ? 1.300 10.813 0.098 1.00 96.06 76 VAL A CA 1
ATOM 595 C C . VAL A 1 76 ? 2.259 11.359 -0.962 1.00 96.06 76 VAL A C 1
ATOM 597 O O . VAL A 1 76 ? 2.074 11.124 -2.149 1.00 96.06 76 VAL A O 1
ATOM 600 N N . ARG A 1 77 ? 3.336 12.032 -0.547 1.00 94.25 77 ARG A N 1
ATOM 601 C CA . ARG A 1 77 ? 4.344 12.605 -1.458 1.00 94.25 77 ARG A CA 1
ATOM 602 C C . ARG A 1 77 ? 5.335 11.593 -2.039 1.00 94.25 77 ARG A C 1
ATOM 604 O O . ARG A 1 77 ? 6.237 11.977 -2.775 1.00 94.25 77 ARG A O 1
ATOM 611 N N . HIS A 1 78 ? 5.237 10.318 -1.674 1.00 95.44 78 HIS A N 1
ATOM 612 C CA . HIS A 1 78 ? 6.146 9.299 -2.185 1.00 95.44 78 HIS A CA 1
ATOM 613 C C . HIS A 1 78 ? 5.846 8.992 -3.663 1.00 95.44 78 HIS A C 1
ATOM 615 O O . HIS A 1 78 ? 4.688 8.858 -4.036 1.00 95.44 78 HIS A O 1
ATOM 621 N N . GLU A 1 79 ? 6.869 8.778 -4.496 1.00 95.38 79 GLU A N 1
ATOM 622 C CA . GLU A 1 79 ? 6.704 8.535 -5.947 1.00 95.38 79 GLU A CA 1
ATOM 623 C C . GLU A 1 79 ? 5.758 7.364 -6.281 1.00 95.38 79 GLU A C 1
ATOM 625 O O . GLU A 1 79 ? 4.962 7.428 -7.210 1.00 95.38 79 GLU A O 1
ATOM 630 N N . ALA A 1 80 ? 5.804 6.292 -5.485 1.00 95.62 80 ALA A N 1
ATOM 631 C CA . ALA A 1 80 ? 4.941 5.120 -5.641 1.00 95.62 80 ALA A CA 1
ATOM 632 C C . ALA A 1 80 ? 3.528 5.290 -5.045 1.00 95.62 80 ALA A C 1
ATOM 634 O O . ALA A 1 80 ? 2.703 4.379 -5.162 1.00 95.62 80 ALA A O 1
ATOM 635 N N . PHE A 1 81 ? 3.237 6.420 -4.389 1.00 96.38 81 PHE A N 1
ATOM 636 C CA . PHE A 1 81 ? 1.954 6.657 -3.730 1.00 96.38 81 PHE A CA 1
ATOM 637 C C . PHE A 1 81 ? 0.759 6.600 -4.687 1.00 96.38 81 PHE A C 1
ATOM 639 O O . PHE A 1 81 ? -0.195 5.913 -4.333 1.00 96.38 81 PHE A O 1
ATOM 646 N N . PRO A 1 82 ? 0.778 7.197 -5.898 1.00 95.06 82 PRO A N 1
ATOM 647 C CA . PRO A 1 82 ? -0.366 7.119 -6.808 1.00 95.06 82 PRO A CA 1
ATOM 648 C C . PRO A 1 82 ? -0.774 5.674 -7.115 1.00 95.06 82 PRO A C 1
ATOM 650 O O . PRO A 1 82 ? -1.953 5.334 -7.070 1.00 95.06 82 PRO A O 1
ATOM 653 N N . THR A 1 83 ? 0.210 4.792 -7.331 1.00 95.56 83 THR A N 1
ATOM 654 C CA . THR A 1 83 ? -0.050 3.361 -7.543 1.00 95.56 83 THR A CA 1
ATOM 655 C C . THR A 1 83 ? -0.589 2.699 -6.275 1.00 95.56 83 THR A C 1
ATOM 657 O O . THR A 1 83 ? -1.544 1.932 -6.355 1.00 95.56 83 THR A O 1
ATOM 660 N N . ALA A 1 84 ? -0.022 2.998 -5.102 1.00 96.56 84 ALA A N 1
ATOM 661 C CA . ALA A 1 84 ? -0.504 2.458 -3.828 1.00 96.56 84 ALA A CA 1
ATOM 662 C C . ALA A 1 84 ? -1.945 2.888 -3.522 1.00 96.56 84 ALA A C 1
ATOM 664 O O . ALA A 1 84 ? -2.753 2.070 -3.092 1.00 96.56 84 ALA A O 1
ATOM 665 N N . TRP A 1 85 ? -2.276 4.154 -3.782 1.00 96.38 85 TRP A N 1
ATOM 666 C CA . TRP A 1 85 ? -3.604 4.709 -3.559 1.00 96.38 85 TRP A CA 1
ATOM 667 C C . TRP A 1 85 ? -4.638 4.073 -4.480 1.00 96.38 85 TRP A C 1
ATOM 669 O O . TRP A 1 85 ? -5.700 3.682 -4.021 1.00 96.38 85 TRP A O 1
ATOM 679 N N . GLN A 1 86 ? -4.303 3.855 -5.751 1.00 95.00 86 GLN A N 1
ATOM 680 C CA . GLN A 1 86 ? -5.182 3.137 -6.673 1.00 95.00 86 GLN A CA 1
ATOM 681 C C . GLN A 1 86 ? -5.427 1.678 -6.240 1.00 95.00 86 GLN A C 1
ATOM 683 O O . GLN A 1 86 ? -6.538 1.173 -6.395 1.00 95.00 86 GLN A O 1
ATOM 688 N N . LEU A 1 87 ? -4.423 0.997 -5.667 1.00 94.81 87 LEU A N 1
ATOM 689 C CA . LEU A 1 87 ? -4.613 -0.335 -5.073 1.00 94.81 87 LEU A CA 1
ATOM 690 C C . LEU A 1 87 ? -5.486 -0.284 -3.813 1.00 94.81 87 LEU A C 1
ATOM 692 O O . LEU A 1 87 ? -6.320 -1.163 -3.615 1.00 94.81 87 LEU A O 1
ATOM 696 N N . ALA A 1 88 ? -5.322 0.748 -2.984 1.00 94.25 88 ALA A N 1
ATOM 697 C CA . ALA A 1 88 ? -6.165 0.974 -1.816 1.00 94.25 88 ALA A CA 1
ATOM 698 C C . ALA A 1 88 ? -7.623 1.231 -2.228 1.00 94.25 88 ALA A C 1
ATOM 700 O O . ALA A 1 88 ? -8.525 0.611 -1.679 1.00 94.25 88 ALA A O 1
ATOM 701 N N . SER A 1 89 ? -7.868 2.058 -3.247 1.00 92.69 89 SER A N 1
ATOM 702 C CA . SER A 1 89 ? -9.213 2.294 -3.783 1.00 92.69 89 SER A CA 1
ATOM 703 C C . SER A 1 89 ? -9.862 1.008 -4.299 1.00 92.69 89 SER A C 1
ATOM 705 O O . SER A 1 89 ? -11.029 0.767 -4.007 1.00 92.69 89 SER A O 1
ATOM 707 N N . LEU A 1 90 ? -9.100 0.152 -4.991 1.00 91.75 90 LEU A N 1
ATOM 708 C CA . LEU A 1 90 ? -9.578 -1.163 -5.432 1.00 91.75 90 LEU A CA 1
ATOM 709 C C . LEU A 1 90 ? -9.939 -2.073 -4.245 1.00 91.75 90 LEU A C 1
ATOM 711 O O . LEU A 1 90 ? -10.943 -2.780 -4.282 1.00 91.75 90 LEU A O 1
ATOM 715 N N . LEU A 1 91 ? -9.140 -2.047 -3.176 1.00 91.25 91 LEU A N 1
ATOM 716 C 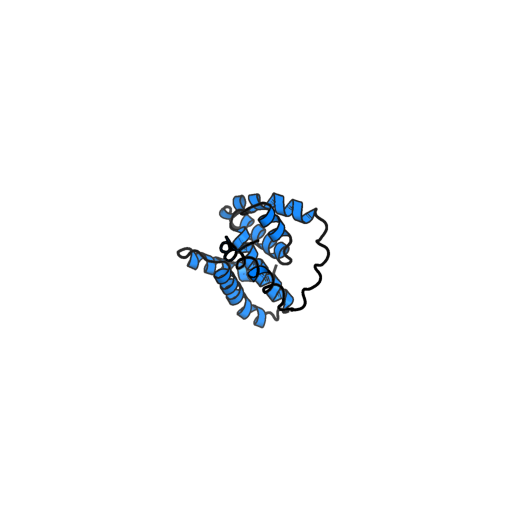CA . LEU A 1 91 ? -9.449 -2.785 -1.951 1.00 91.25 91 LEU A CA 1
ATOM 717 C C . LEU A 1 91 ? -10.692 -2.253 -1.244 1.00 91.25 91 LEU A C 1
ATOM 719 O O . LEU A 1 91 ? -11.489 -3.049 -0.762 1.00 91.25 91 LEU A O 1
ATOM 723 N N . ALA A 1 92 ? -10.868 -0.933 -1.206 1.00 90.38 92 ALA A N 1
ATOM 724 C CA . ALA A 1 92 ? -12.040 -0.290 -0.622 1.00 90.38 92 ALA A CA 1
ATOM 725 C C . ALA A 1 92 ? -13.323 -0.698 -1.353 1.00 90.38 92 ALA A C 1
ATOM 727 O O . ALA A 1 92 ? -14.334 -0.970 -0.717 1.00 90.38 92 ALA A O 1
ATOM 728 N N . SER A 1 93 ? -13.269 -0.763 -2.690 1.00 89.44 93 SER A N 1
ATOM 729 C CA . SER A 1 93 ? -14.412 -1.172 -3.509 1.00 89.44 93 SER A CA 1
ATOM 730 C C . SER A 1 93 ? -14.714 -2.665 -3.398 1.00 89.44 93 SER A C 1
ATOM 732 O O . SER A 1 93 ? -15.855 -3.070 -3.576 1.00 89.44 93 SER A O 1
ATOM 734 N N . ALA A 1 94 ? -13.697 -3.487 -3.131 1.00 87.81 94 ALA A N 1
ATOM 735 C CA . ALA A 1 94 ? -13.841 -4.935 -3.004 1.00 87.81 94 ALA A CA 1
ATOM 736 C C . ALA A 1 94 ? -14.175 -5.394 -1.573 1.00 87.81 94 ALA A C 1
ATOM 738 O O . ALA A 1 94 ? -14.580 -6.538 -1.379 1.00 87.81 94 ALA A O 1
ATOM 739 N N . SER A 1 95 ? -13.967 -4.546 -0.560 1.00 85.88 95 SER A N 1
ATOM 740 C CA . SER A 1 95 ? -14.179 -4.896 0.843 1.00 85.88 95 SER A CA 1
ATOM 741 C C . SER A 1 95 ? -14.482 -3.674 1.709 1.00 85.88 95 SER A C 1
ATOM 743 O O . SER A 1 95 ? -13.650 -2.778 1.872 1.00 85.88 95 SER A O 1
ATOM 745 N N . GLU A 1 96 ? -15.631 -3.709 2.385 1.00 85.94 96 GLU A N 1
ATOM 746 C CA . GLU A 1 96 ? -16.049 -2.669 3.334 1.00 85.94 96 GLU A CA 1
ATOM 747 C C . GLU A 1 96 ? -15.097 -2.530 4.536 1.00 85.94 96 GLU A C 1
ATOM 749 O O . GLU A 1 96 ? -15.004 -1.457 5.132 1.00 85.94 96 GLU A O 1
ATOM 754 N N . ARG A 1 97 ? -14.310 -3.575 4.852 1.00 88.06 97 ARG A N 1
ATOM 755 C CA . ARG A 1 97 ? -13.348 -3.589 5.972 1.00 88.06 97 ARG A CA 1
ATOM 756 C C . ARG A 1 97 ? -12.360 -2.424 5.910 1.00 88.06 97 ARG A C 1
ATOM 758 O O . ARG A 1 97 ? -11.964 -1.900 6.950 1.00 88.06 97 ARG A O 1
ATOM 765 N N . PHE A 1 98 ? -11.922 -2.040 4.712 1.00 86.88 98 PHE A N 1
ATOM 766 C CA . PHE A 1 98 ? -10.868 -1.037 4.549 1.00 86.88 98 PHE A CA 1
ATOM 767 C C . PHE A 1 98 ? -11.392 0.379 4.299 1.00 86.88 98 PHE A C 1
ATOM 769 O O . PHE A 1 98 ? -10.630 1.338 4.436 1.00 86.88 98 PHE A O 1
ATOM 776 N N . ALA A 1 99 ? -12.683 0.532 3.994 1.00 87.69 99 ALA A N 1
ATOM 777 C CA . ALA A 1 99 ? -13.309 1.826 3.740 1.00 87.69 99 ALA A CA 1
ATOM 778 C C . ALA A 1 99 ? -13.059 2.871 4.851 1.00 87.69 99 ALA A C 1
ATOM 780 O O . ALA A 1 99 ? -12.571 3.959 4.523 1.00 87.69 99 ALA A O 1
ATOM 781 N N . PRO A 1 100 ? -13.281 2.583 6.155 1.00 90.31 100 PRO A N 1
ATOM 782 C CA . PRO A 1 100 ? -13.050 3.579 7.205 1.00 90.31 100 PRO A CA 1
ATOM 783 C C . PRO A 1 100 ? -11.567 3.935 7.364 1.00 90.31 100 PRO A C 1
ATOM 785 O O . PRO A 1 100 ? -11.224 5.086 7.633 1.00 90.31 100 PRO A O 1
ATOM 788 N N . VAL A 1 101 ? -10.668 2.968 7.153 1.00 93.31 101 VAL A N 1
ATOM 789 C CA . VAL A 1 101 ? -9.225 3.205 7.245 1.00 93.31 101 VAL A CA 1
ATOM 790 C C . VAL A 1 101 ? -8.774 4.148 6.135 1.00 93.31 101 VAL A C 1
ATOM 792 O O . VAL A 1 101 ? -8.084 5.126 6.408 1.00 93.31 101 VAL A O 1
ATOM 795 N N . PHE A 1 102 ? -9.193 3.905 4.894 1.00 93.06 102 PHE A N 1
ATOM 796 C CA . PHE A 1 102 ? -8.825 4.760 3.769 1.00 93.06 102 PHE A CA 1
ATOM 797 C C . PHE A 1 102 ? -9.495 6.137 3.824 1.00 93.06 102 PHE A C 1
ATOM 799 O O . PHE A 1 102 ? -8.874 7.124 3.427 1.00 93.06 102 PHE A O 1
ATOM 806 N N . ALA A 1 103 ? -10.697 6.248 4.397 1.00 92.38 103 ALA A N 1
ATOM 807 C CA . ALA A 1 103 ? -11.313 7.542 4.678 1.00 92.38 103 ALA A CA 1
ATOM 808 C C . ALA A 1 103 ? -10.430 8.413 5.594 1.00 92.38 103 ALA A C 1
ATOM 810 O O . ALA A 1 103 ? -10.271 9.603 5.329 1.00 92.38 103 ALA A O 1
ATOM 811 N N . ALA A 1 104 ? -9.763 7.825 6.596 1.00 95.19 104 ALA A N 1
ATOM 812 C CA . ALA A 1 104 ? -8.845 8.549 7.484 1.00 95.19 104 ALA A CA 1
ATOM 813 C C . ALA A 1 104 ? -7.591 9.101 6.773 1.00 95.19 104 ALA A C 1
ATOM 815 O O . ALA A 1 104 ? -6.933 10.007 7.286 1.00 95.19 104 ALA A O 1
ATOM 816 N N . TRP A 1 105 ? -7.246 8.575 5.595 1.00 96.62 105 TRP A N 1
ATOM 817 C CA . TRP A 1 105 ? -6.129 9.063 4.786 1.00 96.62 105 TRP A CA 1
ATOM 818 C C . TRP A 1 105 ? -6.510 10.219 3.857 1.00 96.62 105 TRP A C 1
ATOM 820 O O . TRP A 1 105 ? -5.629 11.008 3.509 1.00 96.62 105 TRP A O 1
ATOM 830 N N . ARG A 1 106 ? -7.792 10.354 3.480 1.00 94.38 106 ARG A N 1
ATOM 831 C CA . ARG A 1 106 ? -8.263 11.330 2.478 1.00 94.38 106 ARG A CA 1
ATOM 832 C C . ARG A 1 106 ? -7.795 12.771 2.703 1.00 94.38 106 ARG A C 1
ATOM 834 O O . ARG A 1 106 ? -7.286 13.332 1.735 1.00 94.38 106 ARG A O 1
ATOM 841 N N . PRO A 1 107 ? -7.841 13.347 3.921 1.00 94.88 107 PRO A N 1
ATOM 842 C CA . PRO A 1 107 ? -7.403 14.730 4.121 1.00 94.88 107 PRO A CA 1
ATOM 843 C C . PRO A 1 107 ? -5.943 14.958 3.710 1.00 94.88 107 PRO A C 1
ATOM 845 O O . PRO A 1 107 ? -5.594 15.979 3.127 1.00 94.88 107 PRO A O 1
ATOM 848 N N . ALA A 1 108 ? -5.071 13.977 3.970 1.00 94.94 108 ALA A N 1
ATOM 849 C CA . ALA A 1 108 ? -3.673 14.064 3.567 1.00 94.94 108 ALA A CA 1
ATOM 850 C C . ALA A 1 108 ? -3.489 13.873 2.054 1.00 94.94 108 ALA A C 1
ATOM 852 O O . ALA A 1 108 ? -2.543 14.423 1.493 1.00 94.94 108 ALA A O 1
ATOM 853 N N . VAL A 1 109 ? -4.355 13.087 1.402 1.00 94.44 109 VAL A N 1
ATOM 854 C CA . VAL A 1 109 ? -4.349 12.908 -0.059 1.00 94.44 109 VAL A CA 1
ATOM 855 C C . VAL A 1 109 ? -4.726 14.208 -0.753 1.00 94.44 109 VAL A C 1
ATOM 857 O O . VAL A 1 109 ? -3.986 14.653 -1.623 1.00 94.44 109 VAL A O 1
ATOM 860 N N . GLU A 1 110 ? -5.822 14.827 -0.323 1.00 93.69 110 GLU A N 1
ATOM 861 C CA . GLU A 1 110 ? -6.326 16.102 -0.848 1.00 93.69 110 GLU A CA 1
ATOM 862 C C . GLU A 1 110 ? -5.265 17.198 -0.680 1.00 93.69 110 GLU A C 1
ATOM 864 O O . GLU A 1 110 ? -4.806 17.785 -1.658 1.00 93.69 110 GLU A O 1
ATOM 869 N N . GLN A 1 111 ? -4.724 17.349 0.532 1.00 92.56 111 GLN A N 1
ATOM 870 C CA . GLN A 1 111 ? -3.642 18.298 0.798 1.00 92.56 111 GLN A CA 1
ATOM 871 C C . GLN A 1 111 ? -2.358 18.000 -0.005 1.00 92.56 111 GLN A C 1
ATOM 873 O O . GLN A 1 111 ? -1.599 18.906 -0.354 1.00 92.56 111 GLN A O 1
ATOM 878 N N . GLY A 1 112 ? -2.062 16.726 -0.272 1.00 87.44 112 GLY A N 1
ATOM 879 C CA . GLY A 1 112 ? -0.896 16.324 -1.056 1.00 87.44 112 GLY A CA 1
ATOM 880 C C . GLY A 1 112 ? -1.033 16.586 -2.556 1.00 87.44 112 GLY A C 1
ATOM 881 O O . GLY A 1 112 ? -0.005 16.687 -3.221 1.00 87.44 112 GLY A O 1
ATOM 882 N N . GLN A 1 113 ? -2.262 16.698 -3.066 1.00 81.69 113 GLN A N 1
ATOM 883 C CA . GLN A 1 113 ? -2.566 17.043 -4.458 1.00 81.69 113 GLN A CA 1
ATOM 884 C C . GLN A 1 113 ? -2.567 18.560 -4.693 1.00 81.69 113 GLN A C 1
ATOM 886 O O . GLN A 1 113 ? -2.179 18.999 -5.771 1.00 81.69 113 GLN A O 1
ATOM 891 N N . GLU A 1 114 ? -2.964 19.352 -3.693 1.00 77.25 114 GLU A N 1
ATOM 892 C CA . GLU A 1 114 ? -2.966 20.821 -3.768 1.00 77.25 114 GLU A CA 1
ATOM 893 C C . GLU A 1 114 ? -1.574 21.443 -3.596 1.00 77.25 114 GLU A C 1
ATOM 895 O O . GLU A 1 114 ? -1.290 22.516 -4.128 1.00 77.25 114 GLU A O 1
ATOM 900 N N . ALA A 1 115 ? -0.686 20.790 -2.842 1.00 61.50 115 ALA A N 1
ATOM 901 C CA . ALA A 1 115 ? 0.661 21.303 -2.641 1.00 61.50 115 ALA A CA 1
ATOM 902 C C . ALA A 1 115 ? 1.480 21.179 -3.943 1.00 61.50 115 ALA A C 1
ATOM 904 O O . ALA A 1 115 ? 1.561 20.074 -4.489 1.00 61.50 115 ALA A O 1
ATOM 905 N N . PRO A 1 116 ? 2.151 22.251 -4.417 1.00 53.84 116 PRO A N 1
ATOM 906 C CA . PRO A 1 116 ? 3.052 22.150 -5.558 1.00 53.84 116 PRO A CA 1
ATOM 907 C C . PRO A 1 116 ? 4.089 21.055 -5.295 1.00 53.84 116 PRO A C 1
ATOM 909 O O . PRO A 1 116 ? 4.555 20.881 -4.160 1.00 53.84 116 PRO A O 1
ATOM 912 N N . ALA A 1 117 ? 4.393 20.279 -6.342 1.00 54.19 117 ALA A N 1
ATOM 913 C CA . ALA A 1 117 ? 5.342 19.177 -6.278 1.00 54.19 117 ALA A CA 1
ATOM 914 C C . ALA A 1 117 ? 6.617 19.640 -5.554 1.00 54.19 117 ALA A C 1
ATOM 916 O O . ALA A 1 117 ? 7.103 20.735 -5.848 1.00 54.19 117 ALA A O 1
ATOM 917 N N . PRO A 1 118 ? 7.157 18.864 -4.595 1.00 53.53 118 PRO A N 1
ATOM 918 C CA . PRO A 1 118 ? 8.429 19.226 -3.999 1.00 53.53 118 PRO A CA 1
ATOM 919 C C . PRO A 1 118 ? 9.445 19.355 -5.133 1.00 53.53 118 PRO A C 1
ATOM 921 O O . PRO A 1 118 ? 9.612 18.413 -5.911 1.00 53.53 118 PRO A O 1
ATOM 924 N N . GLU A 1 119 ? 10.080 20.527 -5.231 1.00 45.59 119 GLU A N 1
ATOM 925 C CA . GLU A 1 119 ? 11.249 20.735 -6.080 1.00 45.59 119 GLU A CA 1
ATOM 926 C C . GLU A 1 119 ? 12.163 19.523 -5.920 1.00 45.59 119 GLU A C 1
ATOM 928 O O . GLU A 1 119 ? 12.404 19.066 -4.793 1.00 45.59 119 GLU A O 1
ATOM 933 N N . ALA A 1 120 ? 12.577 18.951 -7.054 1.00 42.25 120 ALA A N 1
ATOM 934 C CA . ALA A 1 120 ? 13.404 17.760 -7.101 1.00 42.25 120 ALA A CA 1
ATOM 935 C C . ALA A 1 120 ? 14.528 17.896 -6.071 1.00 42.25 120 ALA A C 1
ATOM 937 O O . ALA A 1 120 ? 15.399 18.757 -6.193 1.00 42.25 120 ALA A O 1
ATOM 938 N N . GLN A 1 121 ? 14.484 17.066 -5.024 1.00 43.25 121 GLN A N 1
ATOM 939 C CA . GLN A 1 121 ? 15.596 16.991 -4.090 1.00 43.25 121 GLN A CA 1
ATOM 940 C C . GLN A 1 121 ? 16.837 16.669 -4.925 1.00 43.25 121 GLN A C 1
ATOM 942 O O . GLN A 1 121 ? 16.777 15.717 -5.713 1.00 43.25 121 GLN A O 1
ATOM 947 N N . PRO A 1 122 ? 17.939 17.432 -4.797 1.00 40.28 122 PRO A N 1
ATOM 948 C CA . PRO A 1 122 ? 19.160 17.099 -5.502 1.00 40.28 122 PRO A CA 1
ATOM 949 C C . PRO A 1 122 ? 19.503 15.666 -5.119 1.00 40.28 122 PRO A C 1
ATOM 951 O O . PRO A 1 122 ? 19.572 15.326 -3.934 1.00 40.28 122 PRO A O 1
ATOM 954 N N . SER A 1 123 ? 19.620 14.809 -6.130 1.00 41.91 123 SER A N 1
ATOM 955 C CA . SER A 1 123 ? 20.018 13.420 -5.974 1.00 41.91 123 SER A CA 1
ATOM 956 C C . SER A 1 123 ? 21.233 13.377 -5.055 1.00 41.91 123 SER A C 1
ATOM 958 O O . SER A 1 123 ? 22.299 13.868 -5.430 1.00 41.91 123 SER A O 1
ATOM 960 N N . LEU A 1 124 ? 21.076 12.824 -3.850 1.00 43.53 124 LEU A N 1
ATOM 961 C CA . LEU A 1 124 ? 22.204 12.522 -2.981 1.00 43.53 124 LEU A CA 1
ATOM 962 C C . LEU A 1 124 ? 22.997 11.412 -3.665 1.00 43.53 124 LEU A C 1
ATOM 964 O O . LEU A 1 124 ? 22.769 10.220 -3.450 1.00 43.53 124 LEU A O 1
ATOM 968 N N . GLN A 1 125 ? 23.918 11.824 -4.530 1.00 39.91 125 GLN A N 1
ATOM 969 C CA . GLN A 1 125 ? 25.066 11.018 -4.875 1.00 39.91 125 GLN A CA 1
ATOM 970 C C . GLN A 1 125 ? 25.751 10.638 -3.560 1.00 39.91 125 GLN A C 1
ATOM 972 O O . GLN A 1 125 ? 26.145 11.483 -2.761 1.00 39.91 125 GLN A O 1
ATOM 977 N N . ARG A 1 126 ? 25.767 9.326 -3.326 1.00 46.25 126 ARG A N 1
ATOM 978 C CA . ARG A 1 126 ? 26.661 8.552 -2.464 1.00 46.25 126 ARG A C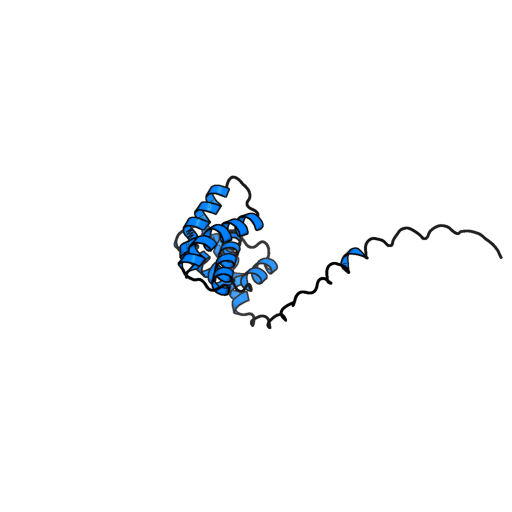A 1
ATOM 979 C C . ARG A 1 126 ? 27.815 9.384 -1.865 1.00 46.25 126 ARG A C 1
ATOM 981 O O . ARG A 1 126 ? 28.753 9.731 -2.569 1.00 46.25 126 ARG A O 1
ATOM 988 N N . GLY A 1 127 ? 27.771 9.617 -0.554 1.00 37.28 127 GLY A N 1
ATOM 989 C CA . GLY A 1 127 ? 28.880 10.202 0.202 1.00 37.28 127 GLY A CA 1
ATOM 990 C C . GLY A 1 127 ? 28.733 9.923 1.696 1.00 37.28 127 GLY A C 1
ATOM 991 O O . GLY A 1 127 ? 27.819 10.413 2.354 1.00 37.28 127 GLY A O 1
ATOM 992 N N . GLU A 1 128 ? 29.616 9.089 2.223 1.00 43.78 128 GLU A N 1
ATOM 993 C CA . GLU A 1 128 ? 29.614 8.442 3.539 1.00 43.78 128 GLU A CA 1
ATOM 994 C C . GLU A 1 128 ? 29.854 9.383 4.747 1.00 43.78 128 GLU A C 1
ATOM 996 O O . GLU A 1 128 ? 30.424 8.975 5.760 1.00 43.78 128 GLU A O 1
ATOM 1001 N N . GLU A 1 129 ? 29.423 10.646 4.711 1.00 44.88 129 GLU A N 1
ATOM 1002 C CA . GLU A 1 129 ? 29.912 11.655 5.670 1.00 44.88 129 GLU A CA 1
ATOM 1003 C C . GLU A 1 129 ? 28.926 12.091 6.765 1.00 44.88 129 GLU A C 1
ATOM 1005 O O . GLU A 1 129 ? 29.348 12.570 7.824 1.00 44.88 129 GLU A O 1
ATOM 1010 N N . GLN A 1 130 ? 27.617 11.865 6.622 1.00 46.34 130 GLN A N 1
ATOM 1011 C CA . GLN A 1 130 ? 26.649 12.397 7.599 1.00 46.34 130 GLN A CA 1
ATOM 1012 C C . GLN A 1 130 ? 26.574 11.624 8.929 1.00 46.34 130 GLN A C 1
ATOM 1014 O O . GLN A 1 130 ? 26.045 12.136 9.921 1.00 46.34 130 GLN A O 1
ATOM 1019 N N . THR A 1 131 ? 27.167 10.432 9.022 1.00 46.16 131 THR A N 1
ATOM 1020 C CA . THR A 1 131 ? 27.119 9.608 10.245 1.00 46.16 131 THR A CA 1
ATOM 1021 C C . THR A 1 131 ? 28.224 9.951 11.258 1.00 46.16 131 THR A C 1
ATOM 1023 O O . THR A 1 131 ? 28.110 9.601 12.435 1.00 46.16 131 THR A O 1
ATOM 1026 N N . ARG A 1 132 ? 29.280 10.689 10.868 1.00 50.84 132 ARG A N 1
ATOM 1027 C CA . ARG A 1 132 ? 30.394 11.051 11.777 1.00 50.84 132 ARG A CA 1
ATOM 1028 C C . ARG A 1 132 ? 30.103 12.258 12.675 1.00 50.84 132 ARG A C 1
ATOM 1030 O O . ARG A 1 132 ? 30.623 12.322 13.791 1.00 50.84 132 ARG A O 1
ATOM 1037 N N . ALA A 1 133 ? 29.239 13.182 12.255 1.00 49.31 133 ALA A N 1
ATOM 1038 C CA . ALA A 1 133 ? 29.012 14.433 12.987 1.00 49.31 133 ALA A CA 1
ATOM 1039 C C . ALA A 1 133 ? 28.192 14.257 14.282 1.00 49.31 133 ALA A C 1
ATOM 1041 O O . ALA A 1 133 ? 28.377 14.996 15.252 1.00 49.31 133 ALA A O 1
ATOM 1042 N N . ARG A 1 134 ? 27.313 13.248 14.356 1.00 50.66 134 ARG A N 1
ATOM 1043 C CA . ARG A 1 134 ? 26.385 13.099 15.494 1.00 50.66 134 ARG A CA 1
ATOM 1044 C C . ARG A 1 134 ? 26.987 12.383 16.709 1.00 50.66 134 ARG A C 1
ATOM 1046 O O . ARG A 1 134 ? 26.459 12.514 17.812 1.00 50.66 134 ARG A O 1
ATOM 1053 N N . ARG A 1 135 ? 28.116 11.679 16.551 1.00 51.66 135 ARG A N 1
ATOM 1054 C CA . ARG A 1 135 ? 28.751 10.904 17.639 1.00 51.66 135 ARG A CA 1
ATOM 1055 C C . ARG A 1 135 ? 29.718 11.719 18.513 1.00 51.66 135 ARG A C 1
ATOM 1057 O O . ARG A 1 135 ? 30.086 11.256 19.586 1.00 51.66 135 ARG A O 1
ATOM 1064 N N . ARG A 1 136 ? 30.092 12.945 18.119 1.00 53.88 136 ARG A N 1
ATOM 1065 C CA . ARG A 1 136 ? 31.065 13.775 18.867 1.00 53.88 136 ARG A CA 1
ATOM 1066 C C . ARG A 1 136 ? 30.471 14.634 19.993 1.00 53.88 136 ARG A C 1
ATOM 1068 O O . ARG A 1 136 ? 31.224 15.168 20.797 1.00 53.88 136 ARG A O 1
ATOM 1075 N N . ARG A 1 137 ? 29.142 14.746 20.119 1.00 53.47 137 ARG A N 1
ATOM 1076 C CA . ARG A 1 137 ? 28.507 15.643 21.114 1.00 53.47 137 ARG A CA 1
ATOM 1077 C C . ARG A 1 137 ? 28.179 15.014 22.478 1.00 53.47 137 ARG A C 1
ATOM 1079 O O . ARG A 1 137 ? 27.667 15.711 23.345 1.00 53.47 137 ARG A O 1
ATOM 1086 N N . ARG A 1 138 ? 28.479 13.730 22.712 1.00 53.72 138 ARG A N 1
ATOM 1087 C CA . ARG A 1 138 ? 28.174 13.034 23.988 1.00 53.72 138 ARG A CA 1
ATOM 1088 C C . ARG A 1 138 ? 29.400 12.614 24.819 1.00 53.72 138 ARG A C 1
ATOM 1090 O O . ARG A 1 138 ? 29.252 11.825 25.742 1.00 53.72 138 ARG A O 1
ATOM 1097 N N . GLY A 1 139 ? 30.589 13.149 24.528 1.00 52.00 139 GLY A N 1
ATOM 1098 C CA . GLY A 1 139 ? 31.849 12.755 25.184 1.00 52.00 139 GLY A CA 1
ATOM 1099 C C . GLY A 1 139 ? 32.602 13.858 25.937 1.00 52.00 139 GLY A C 1
ATOM 1100 O O . GLY A 1 139 ? 33.781 13.683 26.209 1.00 52.00 139 GLY A O 1
ATOM 1101 N N . GLY A 1 140 ? 31.976 14.997 26.251 1.00 52.56 140 GLY A N 1
ATOM 1102 C CA . GLY A 1 140 ? 32.685 16.177 26.770 1.00 52.56 140 GLY A CA 1
ATOM 1103 C C . GLY A 1 140 ? 32.020 16.820 27.982 1.00 52.56 140 GLY A C 1
ATOM 1104 O O . GLY A 1 140 ? 31.636 17.980 27.918 1.00 52.56 140 GLY A O 1
ATOM 1105 N N . ARG A 1 141 ? 31.825 16.078 29.078 1.00 50.84 141 ARG A N 1
ATOM 1106 C CA . ARG A 1 141 ? 31.398 16.658 30.368 1.00 50.84 141 ARG A CA 1
ATOM 1107 C C . ARG A 1 141 ? 31.851 15.798 31.551 1.00 50.84 141 ARG A C 1
ATOM 1109 O O . ARG A 1 141 ? 31.042 15.322 32.331 1.00 50.84 141 ARG A O 1
ATOM 1116 N N . ARG A 1 142 ? 33.158 15.547 31.662 1.00 51.00 142 ARG A N 1
ATOM 1117 C CA . ARG A 1 142 ? 33.798 14.986 32.870 1.00 51.00 142 ARG A CA 1
ATOM 1118 C C . ARG A 1 142 ? 35.314 15.194 32.794 1.00 51.00 142 ARG A C 1
ATOM 1120 O O . ARG A 1 142 ? 36.032 14.282 32.413 1.00 51.00 142 ARG A O 1
ATOM 1127 N N . ARG A 1 143 ? 35.784 16.408 33.099 1.00 54.84 143 ARG A N 1
ATOM 1128 C CA . ARG A 1 143 ? 37.142 16.730 33.599 1.00 54.84 143 ARG A CA 1
ATOM 1129 C C . ARG A 1 143 ? 37.264 18.249 33.710 1.00 54.84 143 ARG A C 1
ATOM 1131 O O . ARG A 1 143 ? 37.449 18.935 32.718 1.00 54.84 143 ARG A O 1
ATOM 1138 N N . GLY A 1 144 ? 37.083 18.758 34.923 1.00 47.50 144 GLY A N 1
ATOM 1139 C CA . GLY A 1 144 ? 37.159 20.192 35.207 1.00 47.50 144 GLY A CA 1
ATOM 1140 C C . GLY A 1 144 ? 36.739 20.546 36.630 1.00 47.50 144 GLY A C 1
ATOM 1141 O O . GLY A 1 144 ? 36.054 21.535 36.837 1.00 47.50 144 GLY A O 1
ATOM 1142 N N . ARG A 1 145 ? 37.080 19.709 37.617 1.00 50.50 145 ARG A N 1
ATOM 1143 C CA . ARG A 1 145 ? 37.006 20.082 39.035 1.00 50.50 145 ARG A CA 1
ATOM 1144 C C . ARG A 1 145 ? 38.116 19.359 39.785 1.00 50.50 145 ARG A C 1
ATOM 1146 O O . ARG A 1 145 ? 37.899 18.273 40.306 1.00 50.50 145 ARG A O 1
ATOM 1153 N N . LYS A 1 146 ? 39.317 19.935 39.732 1.00 44.81 146 LYS A N 1
ATOM 1154 C CA . LYS A 1 146 ? 40.395 19.805 40.728 1.00 44.81 146 LYS A CA 1
ATOM 1155 C C . LYS A 1 146 ? 41.571 20.681 40.291 1.00 44.81 146 LYS A C 1
ATOM 1157 O O . LYS A 1 146 ? 42.398 20.254 39.497 1.00 44.81 146 LYS A O 1
ATOM 1162 N N . LYS A 1 147 ? 41.594 21.908 40.804 1.00 45.44 147 LYS A N 1
ATOM 1163 C CA . LYS A 1 147 ? 42.791 22.590 41.314 1.00 45.44 147 LYS A CA 1
ATOM 1164 C C . LYS A 1 147 ? 42.306 23.818 42.082 1.00 45.44 147 LYS A C 1
ATOM 1166 O O . LYS A 1 147 ? 42.150 24.901 41.540 1.00 45.44 147 LYS A O 1
ATOM 1171 N N . ALA A 1 148 ? 41.947 23.562 43.336 1.00 43.31 148 ALA A N 1
ATOM 1172 C CA . ALA A 1 148 ? 42.084 24.561 44.376 1.00 43.31 148 ALA A CA 1
ATOM 1173 C C . ALA A 1 148 ? 43.569 24.628 44.764 1.00 43.31 148 ALA A C 1
ATOM 1175 O O . ALA A 1 148 ? 44.252 23.604 44.703 1.00 43.31 148 ALA A O 1
ATOM 1176 N N . ALA A 1 149 ? 43.978 25.818 45.197 1.00 45.19 149 ALA A N 1
ATOM 1177 C CA . ALA A 1 149 ? 45.145 26.114 46.022 1.00 45.19 149 ALA A CA 1
ATOM 1178 C C . ALA A 1 149 ? 46.539 25.884 45.408 1.00 45.19 149 ALA A C 1
ATOM 1180 O O . ALA A 1 149 ? 47.084 24.786 45.471 1.00 45.19 149 ALA A O 1
ATOM 1181 N N . ALA A 1 150 ? 47.142 26.972 44.919 1.00 40.38 150 ALA A N 1
ATOM 1182 C CA . ALA A 1 150 ? 48.529 27.336 45.224 1.00 40.38 150 ALA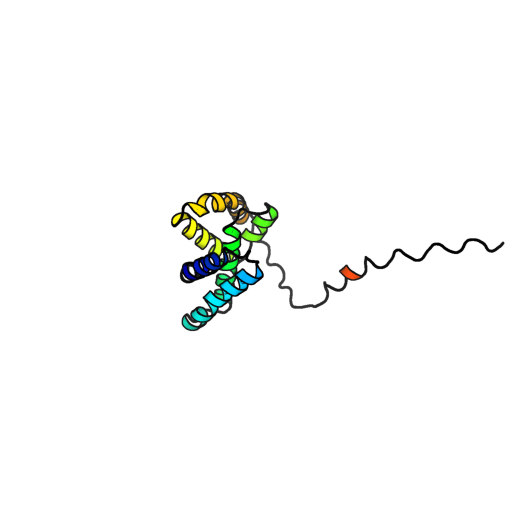 A CA 1
ATOM 1183 C C . ALA A 1 150 ? 48.793 28.795 44.796 1.00 40.38 150 ALA A C 1
ATOM 1185 O O . ALA A 1 150 ? 48.806 29.074 43.605 1.00 40.38 150 ALA A O 1
ATOM 1186 N N . GLN A 1 151 ? 48.959 29.667 45.801 1.00 42.03 151 GLN A N 1
ATOM 1187 C CA . GLN A 1 151 ? 49.935 30.771 45.898 1.00 42.03 151 GLN A CA 1
ATOM 1188 C C . GLN A 1 151 ? 49.998 31.793 44.744 1.00 42.03 151 GLN A C 1
ATOM 1190 O O . GLN A 1 151 ? 50.429 31.472 43.642 1.00 42.03 151 GLN A O 1
ATOM 1195 N N . ALA A 1 152 ? 49.673 33.059 45.011 1.00 37.62 152 ALA A N 1
ATOM 1196 C CA . ALA A 1 152 ? 50.524 34.059 45.663 1.00 37.62 152 ALA A CA 1
ATOM 1197 C C . ALA A 1 152 ? 49.653 35.230 46.144 1.00 37.62 152 ALA A C 1
ATOM 1199 O O . ALA A 1 152 ? 48.644 35.512 45.457 1.00 37.62 152 ALA A O 1
#

Secondary structure (DSSP, 8-state):
-GGGGGHHHHHHHHHTTTTS---HHHHHHHHHHHHHHHHHHTT--HHHHHHHHHHHHHHHHHTS--S-HHHHHHHHTSTTHHHHHHHHHHHHHH-GGGHHHHHTTHHHHHHHHHSPPP---------TTTTTSTTGGGS-SS----------

Sequence (152 aa):
LLGSLFLPGFLSALGTGEERRLGAADVERLAREQLDAAALRLAFSHHRRHIVRHALLLLWRLMSPPKSGKFALRTVRHEAFPTAWQLASLLASASERFAPVFAAWRPAVEQGQEAPAPEAQPSLQRGEEQTRARRRRRGGRRRGRKKAAAQA

Nearest PDB structures (foldseek):
  3aql-assembly1_B  TM=6.823E-01  e=7.274E-01  Escherichia coli DH1